Protein AF-X0RJB1-F1 (afdb_monomer)

Organism: NCBI:txid412755

Radius of gyration: 13.66 Å; Cα contacts (8 Å, |Δi|>4): 62; chains: 1; bounding box: 35×19×35 Å

Sequence (61 aa):
MKILKIDNSQGYYLLDQGEYAPVDKITKDDLLRLVGLTLGSEVDFDEFTDEKLKNQAHQII

Secondary structure (DSSP, 8-state):
-EEEEEETTEEEEE-TTS-EEEGGG--HHHHHHHHHHHHHS--EE----HHHH--S-----

Foldseek 3Di:
DEQWDQDPLFIWGADPVRDIDTPVPDDPVNVVVSVVPVVVDDYDYDDDDPVSNDPPPPPDD

pLDDT: mean 76.71, std 15.43, range [41.56, 92.06]

Mean predicted aligned error: 9.26 Å

Structure (mmCIF, N/CA/C/O backbone):
data_AF-X0RJB1-F1
#
_entry.id   AF-X0RJB1-F1
#
loop_
_atom_site.group_PDB
_atom_site.id
_atom_site.type_symbol
_atom_site.label_atom_id
_atom_site.label_alt_id
_atom_site.label_comp_id
_atom_site.label_asym_id
_atom_site.label_entity_id
_atom_site.label_seq_id
_atom_site.pdbx_PDB_ins_code
_atom_site.Cartn_x
_atom_site.Cartn_y
_atom_site.Cartn_z
_atom_site.occupancy
_atom_site.B_iso_or_equiv
_atom_site.auth_seq_id
_atom_site.auth_comp_id
_atom_site.auth_asym_id
_atom_site.auth_atom_id
_atom_site.pdbx_PDB_model_num
ATOM 1 N N . MET A 1 1 ? 1.282 6.013 10.626 1.00 77.75 1 MET A N 1
ATOM 2 C CA . MET A 1 1 ? 1.141 4.542 10.433 1.00 77.75 1 MET A CA 1
ATOM 3 C C . MET A 1 1 ? 1.552 4.193 9.010 1.00 77.75 1 MET A C 1
ATOM 5 O O . MET A 1 1 ? 1.074 4.865 8.106 1.00 77.75 1 MET A O 1
ATOM 9 N N . LYS A 1 2 ? 2.421 3.198 8.786 1.00 80.38 2 LYS A N 1
ATOM 10 C CA . LYS A 1 2 ? 2.913 2.894 7.432 1.00 80.38 2 LYS A CA 1
ATOM 11 C C . LYS A 1 2 ? 1.829 2.199 6.606 1.00 80.38 2 LYS A C 1
ATOM 13 O O . LYS A 1 2 ? 1.457 1.078 6.933 1.00 80.38 2 LYS A O 1
ATOM 18 N N . ILE A 1 3 ? 1.295 2.868 5.583 1.00 85.25 3 ILE A N 1
ATOM 19 C CA . ILE A 1 3 ? 0.192 2.318 4.765 1.00 85.25 3 ILE A CA 1
ATOM 20 C C . ILE A 1 3 ? 0.639 1.832 3.389 1.00 85.25 3 ILE A C 1
ATOM 22 O O . ILE A 1 3 ? -0.034 0.997 2.789 1.00 85.25 3 ILE A O 1
ATOM 26 N N . LEU A 1 4 ? 1.791 2.311 2.921 1.00 86.88 4 LEU A N 1
ATOM 27 C CA . LEU A 1 4 ? 2.481 1.821 1.736 1.00 86.88 4 LEU A CA 1
ATOM 28 C C . LEU A 1 4 ? 3.920 1.486 2.118 1.00 86.88 4 LEU A C 1
ATOM 30 O O . LEU A 1 4 ? 4.589 2.273 2.794 1.00 86.88 4 LEU A O 1
ATOM 34 N N . LYS A 1 5 ? 4.391 0.320 1.683 1.00 86.00 5 LYS A N 1
ATOM 35 C CA . LYS A 1 5 ? 5.777 -0.112 1.869 1.00 86.00 5 LYS A CA 1
ATOM 36 C C . LYS A 1 5 ? 6.339 -0.688 0.580 1.00 86.00 5 LYS A C 1
ATOM 38 O O . LYS A 1 5 ? 5.598 -1.270 -0.208 1.00 86.00 5 LYS A O 1
ATOM 43 N N . ILE 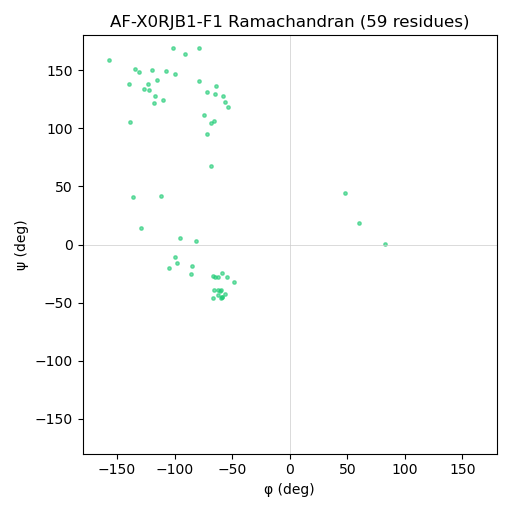A 1 6 ? 7.645 -0.570 0.390 1.00 83.25 6 ILE A N 1
ATOM 44 C CA . ILE A 1 6 ? 8.354 -1.249 -0.699 1.00 83.25 6 ILE A CA 1
ATOM 45 C C . ILE A 1 6 ? 9.225 -2.332 -0.074 1.00 83.25 6 ILE A C 1
ATOM 47 O O . ILE A 1 6 ? 10.035 -2.038 0.802 1.00 83.25 6 ILE A O 1
ATOM 51 N N . ASP A 1 7 ? 9.050 -3.574 -0.518 1.00 82.25 7 ASP A N 1
ATOM 52 C CA . ASP A 1 7 ? 9.830 -4.718 -0.052 1.00 82.25 7 ASP A CA 1
ATOM 53 C C . ASP A 1 7 ? 10.171 -5.637 -1.230 1.00 82.25 7 ASP A C 1
ATOM 55 O O . ASP A 1 7 ? 9.343 -5.854 -2.112 1.00 82.25 7 ASP A O 1
ATOM 59 N N . ASN A 1 8 ? 11.405 -6.144 -1.280 1.00 77.81 8 ASN A N 1
ATOM 60 C CA . ASN A 1 8 ? 11.890 -7.027 -2.351 1.00 77.81 8 ASN A CA 1
ATOM 61 C C . ASN A 1 8 ? 11.574 -6.532 -3.789 1.00 77.81 8 ASN A C 1
ATOM 63 O O . ASN A 1 8 ? 11.100 -7.292 -4.633 1.00 77.81 8 ASN A O 1
ATOM 67 N N . SER A 1 9 ? 11.778 -5.232 -4.049 1.00 77.12 9 SER A N 1
ATOM 68 C CA . SER A 1 9 ? 11.460 -4.556 -5.325 1.00 77.12 9 SER A CA 1
ATOM 69 C C . SER A 1 9 ? 9.983 -4.588 -5.746 1.00 77.12 9 SER A C 1
ATOM 71 O O . SER A 1 9 ? 9.661 -4.310 -6.900 1.00 77.12 9 SER A O 1
ATOM 73 N N . GLN A 1 10 ? 9.071 -4.864 -4.814 1.00 81.94 10 GLN A N 1
ATOM 74 C CA . GLN A 1 10 ? 7.631 -4.826 -5.030 1.00 81.94 10 GLN A CA 1
ATOM 75 C C . GLN A 1 10 ? 6.964 -3.870 -4.033 1.00 81.94 10 GLN A C 1
ATOM 77 O O . GLN A 1 10 ? 7.309 -3.814 -2.853 1.00 81.94 10 GLN A O 1
ATOM 82 N N . GLY A 1 11 ? 6.004 -3.083 -4.517 1.00 85.44 11 GLY A N 1
ATOM 83 C CA . GLY A 1 11 ? 5.176 -2.235 -3.663 1.00 85.44 11 GLY A CA 1
ATOM 84 C C . GLY A 1 11 ? 4.081 -3.050 -2.978 1.00 85.44 11 GLY A C 1
ATOM 85 O O . GLY A 1 11 ? 3.466 -3.913 -3.604 1.00 85.44 11 GLY A O 1
ATOM 86 N N . TYR A 1 12 ? 3.804 -2.742 -1.717 1.00 90.12 12 TYR A N 1
ATOM 87 C CA . TYR A 1 12 ? 2.729 -3.327 -0.926 1.00 90.12 12 TYR A CA 1
ATOM 88 C C . TYR A 1 12 ? 1.902 -2.239 -0.244 1.00 90.12 12 TYR A C 1
ATOM 90 O O . TYR A 1 12 ? 2.431 -1.203 0.161 1.00 90.12 12 TYR A O 1
ATOM 98 N N . TYR A 1 13 ? 0.613 -2.508 -0.061 1.00 90.75 13 TYR A N 1
ATOM 99 C CA . TYR A 1 13 ? -0.326 -1.648 0.647 1.00 90.75 13 TYR A CA 1
ATOM 100 C C . TYR A 1 13 ? -0.933 -2.365 1.851 1.00 90.75 13 TYR A C 1
ATOM 102 O O . TYR A 1 13 ? -1.066 -3.589 1.855 1.00 90.75 13 TYR A O 1
ATOM 110 N N . LEU A 1 14 ? -1.277 -1.597 2.883 1.00 89.31 14 LEU A N 1
ATOM 111 C CA . LEU A 1 14 ? -1.900 -2.105 4.099 1.00 89.31 14 LEU A CA 1
ATOM 112 C C . L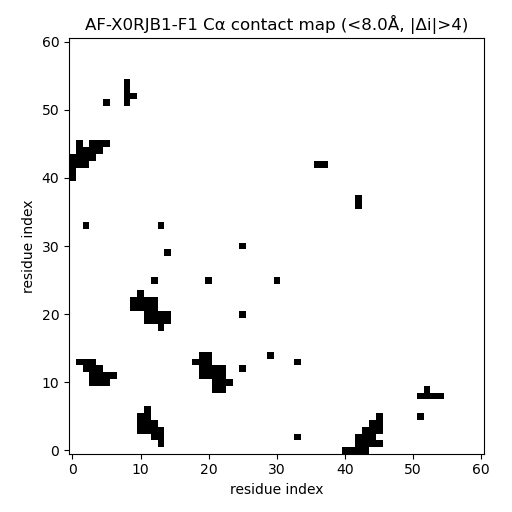EU A 1 14 ? -3.356 -2.508 3.823 1.00 89.31 14 LEU A C 1
ATOM 114 O O . LEU A 1 14 ? -4.133 -1.734 3.263 1.00 89.31 14 LEU A O 1
ATOM 118 N N . LEU A 1 15 ? -3.739 -3.707 4.248 1.00 89.19 15 LEU A N 1
ATOM 119 C CA . LEU A 1 15 ? -5.094 -4.253 4.252 1.00 89.19 15 LEU A CA 1
ATOM 120 C C . LEU A 1 15 ? -5.811 -3.944 5.571 1.00 89.19 15 LEU A C 1
ATOM 122 O O . LEU A 1 15 ? -5.192 -3.579 6.567 1.00 89.19 15 LEU A O 1
ATOM 126 N N . ASP A 1 16 ? -7.135 -4.089 5.572 1.00 82.56 16 ASP A N 1
ATOM 127 C CA . ASP A 1 16 ? -7.986 -3.705 6.708 1.00 82.56 16 ASP A CA 1
ATOM 128 C C . ASP A 1 16 ? -7.686 -4.557 7.947 1.00 82.56 16 ASP A C 1
ATOM 130 O O . ASP A 1 16 ? -7.784 -4.114 9.084 1.00 82.56 16 ASP A O 1
ATOM 134 N N . GLN A 1 17 ? -7.218 -5.780 7.702 1.00 81.44 17 GLN A N 1
ATOM 135 C CA . GLN A 1 17 ? -6.819 -6.747 8.719 1.00 81.44 17 GLN A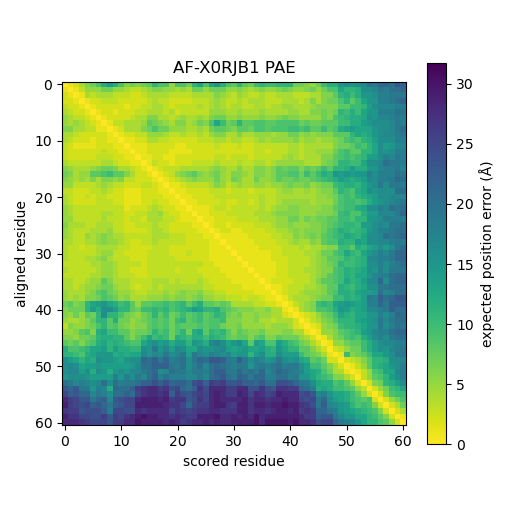 CA 1
ATOM 136 C C . GLN A 1 17 ? -5.396 -6.510 9.262 1.00 81.44 17 GLN A C 1
ATOM 138 O O . GLN A 1 17 ? -4.918 -7.291 10.077 1.00 81.44 17 GLN A O 1
ATOM 143 N N . GLY A 1 18 ? -4.703 -5.453 8.816 1.00 83.44 18 GLY A N 1
ATOM 144 C CA . GLY A 1 18 ? -3.320 -5.150 9.203 1.00 83.44 18 GLY A CA 1
ATOM 145 C C . GLY A 1 18 ? -2.253 -5.921 8.416 1.00 83.44 18 GLY A C 1
ATOM 146 O O . GLY A 1 18 ? -1.058 -5.738 8.648 1.00 83.44 18 GLY A O 1
ATOM 147 N N . GLU A 1 19 ? -2.668 -6.766 7.472 1.00 89.12 19 GLU A N 1
ATOM 148 C CA . GLU A 1 19 ? -1.774 -7.454 6.538 1.00 89.12 19 GLU A CA 1
ATOM 149 C C . GLU A 1 19 ? -1.333 -6.538 5.392 1.00 89.12 19 GLU A C 1
ATOM 151 O O . GLU A 1 19 ? -1.875 -5.455 5.202 1.00 89.12 19 GLU A O 1
ATOM 156 N N . TYR A 1 20 ? -0.349 -6.968 4.603 1.00 89.81 20 TYR A N 1
ATOM 157 C CA . TYR A 1 20 ? 0.098 -6.230 3.424 1.00 89.81 20 TYR A CA 1
ATOM 158 C C . TYR A 1 20 ? -0.143 -7.044 2.160 1.00 89.81 20 TYR A C 1
ATOM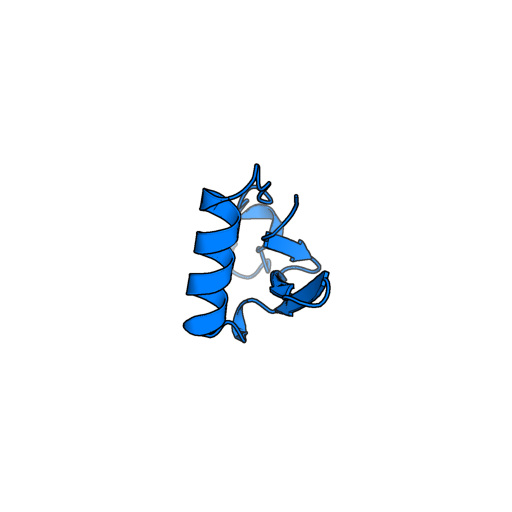 160 O O . TYR A 1 20 ? 0.319 -8.179 2.058 1.00 89.81 20 TYR A O 1
ATOM 168 N N . ALA A 1 21 ? -0.802 -6.436 1.179 1.00 90.44 21 ALA A N 1
ATOM 169 C CA . ALA A 1 21 ? -0.997 -7.012 -0.144 1.00 90.44 21 ALA A CA 1
ATOM 170 C C . ALA A 1 21 ? -0.126 -6.299 -1.183 1.00 90.44 21 ALA A C 1
ATOM 172 O O . ALA A 1 21 ? 0.154 -5.109 -1.035 1.00 90.44 21 ALA A O 1
ATOM 173 N N . PRO A 1 22 ? 0.325 -6.999 -2.235 1.00 90.69 22 PRO A N 1
ATOM 174 C CA . PRO A 1 22 ? 1.072 -6.373 -3.317 1.00 90.69 22 PRO A CA 1
ATOM 175 C C . PRO A 1 22 ? 0.201 -5.350 -4.051 1.00 90.69 22 PRO A C 1
ATOM 177 O O . PRO A 1 22 ? -0.944 -5.644 -4.386 1.00 90.69 22 PRO A O 1
ATOM 180 N N . VAL A 1 23 ? 0.765 -4.178 -4.357 1.00 88.56 23 VAL A N 1
ATOM 181 C CA . VAL A 1 23 ? 0.093 -3.068 -5.065 1.00 88.56 23 VAL A CA 1
ATOM 182 C C . VAL A 1 23 ? -0.504 -3.496 -6.405 1.00 88.56 23 VAL A C 1
ATOM 184 O O . VAL A 1 23 ? -1.522 -2.956 -6.808 1.00 88.56 23 VAL A O 1
ATOM 187 N N . ASP A 1 24 ? 0.058 -4.510 -7.060 1.00 87.00 24 ASP A N 1
ATOM 188 C CA . ASP A 1 24 ? -0.488 -5.086 -8.298 1.00 87.00 24 ASP A CA 1
ATOM 189 C C . ASP A 1 24 ? -1.925 -5.632 -8.146 1.00 87.00 24 ASP A C 1
ATOM 191 O O . ASP A 1 24 ? -2.692 -5.678 -9.102 1.00 87.00 24 ASP A O 1
ATOM 195 N N . LYS A 1 25 ? -2.331 -6.008 -6.925 1.00 89.88 25 LYS A N 1
ATOM 196 C CA . LYS A 1 25 ? -3.686 -6.496 -6.620 1.00 89.88 25 LYS A CA 1
ATOM 197 C C . LYS A 1 25 ? -4.627 -5.411 -6.100 1.00 89.88 25 LYS A C 1
ATOM 199 O O . LYS A 1 25 ? -5.738 -5.737 -5.686 1.00 89.88 25 LYS A O 1
ATOM 204 N N . ILE A 1 26 ? -4.194 -4.150 -6.084 1.00 90.81 26 ILE A N 1
ATOM 205 C CA . ILE A 1 26 ? -4.973 -3.069 -5.490 1.00 90.81 26 ILE A CA 1
ATOM 206 C C . ILE A 1 26 ? -6.275 -2.843 -6.259 1.00 90.81 26 ILE A C 1
ATOM 208 O O . ILE A 1 26 ? -6.295 -2.700 -7.483 1.00 90.81 26 ILE A O 1
ATOM 212 N N . THR A 1 27 ? -7.383 -2.799 -5.527 1.00 92.06 27 THR A N 1
ATOM 213 C CA . THR A 1 27 ? -8.702 -2.524 -6.100 1.00 92.06 27 THR A CA 1
ATOM 214 C C . THR A 1 27 ? -9.126 -1.077 -5.853 1.00 92.06 27 THR A C 1
ATOM 216 O O . THR A 1 27 ? -8.520 -0.337 -5.074 1.00 92.06 27 THR A O 1
ATOM 219 N N . LYS A 1 28 ? -10.204 -0.642 -6.517 1.00 91.06 28 LYS A N 1
ATOM 220 C CA . LYS A 1 28 ? -10.779 0.692 -6.295 1.00 91.06 28 LYS A CA 1
ATOM 221 C C . LYS A 1 28 ? -11.222 0.888 -4.839 1.00 91.06 28 LYS A C 1
ATOM 223 O O . LYS A 1 28 ? -11.032 1.973 -4.292 1.00 91.06 28 LYS A O 1
ATOM 228 N N . ASP A 1 29 ? -11.798 -0.142 -4.228 1.00 91.31 29 ASP A N 1
ATOM 229 C CA . ASP A 1 29 ? -12.233 -0.105 -2.832 1.00 91.31 29 ASP A CA 1
ATOM 230 C C . ASP A 1 29 ? -11.041 0.031 -1.876 1.00 91.31 29 ASP A C 1
ATOM 232 O O . ASP A 1 29 ? -11.089 0.828 -0.938 1.00 91.31 29 ASP A O 1
ATOM 236 N N . ASP A 1 30 ? -9.928 -0.648 -2.169 1.00 90.31 30 ASP A N 1
ATOM 237 C CA . ASP A 1 30 ? -8.684 -0.498 -1.406 1.00 90.31 30 ASP A CA 1
ATOM 238 C C . ASP A 1 30 ? -8.130 0.928 -1.490 1.00 90.31 30 ASP A C 1
ATOM 240 O O . ASP A 1 30 ? -7.748 1.503 -0.471 1.00 90.31 30 ASP A O 1
ATOM 244 N N . LEU A 1 31 ? -8.133 1.534 -2.684 1.00 88.75 31 LEU A N 1
ATOM 245 C CA . LEU A 1 31 ? -7.711 2.926 -2.873 1.00 88.75 31 LEU A CA 1
ATOM 246 C C . LEU A 1 31 ? -8.570 3.894 -2.054 1.00 88.75 31 LEU A C 1
ATOM 248 O O . LEU A 1 31 ? -8.029 4.758 -1.366 1.00 88.75 31 LEU A O 1
ATOM 252 N N . LEU A 1 32 ? -9.897 3.736 -2.089 1.00 90.19 32 LEU A N 1
ATOM 253 C CA . LEU A 1 32 ? -10.812 4.556 -1.290 1.00 90.19 32 LEU A CA 1
ATOM 254 C C . LEU A 1 32 ? -10.538 4.404 0.210 1.00 90.19 32 LEU A C 1
ATOM 256 O O . LEU A 1 32 ? -10.543 5.402 0.933 1.00 90.19 32 LEU A O 1
ATOM 260 N N . ARG A 1 33 ? -10.241 3.185 0.675 1.00 88.31 33 ARG A N 1
ATOM 261 C CA . ARG A 1 33 ? -9.906 2.936 2.081 1.00 88.31 33 ARG A CA 1
ATOM 262 C C . ARG A 1 33 ? -8.587 3.591 2.478 1.00 88.31 33 ARG A C 1
ATOM 264 O O . ARG A 1 33 ? -8.531 4.255 3.509 1.00 88.31 33 ARG A O 1
ATOM 271 N N . LEU A 1 34 ? -7.544 3.447 1.658 1.00 87.12 34 LEU A N 1
ATOM 272 C CA . LEU A 1 34 ? -6.241 4.076 1.893 1.00 87.12 34 LEU A CA 1
ATOM 273 C C . LEU A 1 34 ? -6.369 5.599 1.964 1.00 87.12 34 LEU A C 1
ATOM 275 O O . LEU A 1 34 ? -5.856 6.201 2.902 1.00 87.12 34 LEU A O 1
ATOM 279 N N . VAL A 1 35 ? -7.120 6.212 1.042 1.00 87.81 35 VAL A N 1
ATOM 280 C CA . VAL A 1 35 ? -7.436 7.649 1.084 1.00 87.81 35 VAL A CA 1
ATOM 281 C C . VAL A 1 35 ? -8.166 8.005 2.379 1.00 87.81 35 VAL A C 1
ATOM 283 O O . VAL A 1 35 ? -7.779 8.959 3.049 1.00 87.81 35 VAL A O 1
ATOM 286 N N . GLY A 1 36 ? -9.158 7.213 2.790 1.00 88.06 36 GLY A N 1
ATOM 287 C CA . GLY A 1 36 ? -9.846 7.401 4.069 1.00 88.06 36 GLY A CA 1
ATOM 288 C C . GLY A 1 36 ? -8.896 7.388 5.273 1.00 88.06 36 GLY A C 1
ATOM 289 O O . GLY A 1 36 ? -8.993 8.258 6.137 1.00 88.06 36 GLY A O 1
ATOM 290 N N . LEU A 1 37 ? -7.924 6.470 5.296 1.00 86.06 37 LEU A N 1
ATOM 291 C CA . LEU A 1 37 ? -6.896 6.407 6.343 1.00 86.06 37 LEU A CA 1
ATOM 292 C C . LEU A 1 37 ? -6.030 7.673 6.373 1.00 86.06 37 LEU A C 1
ATOM 294 O O . LEU A 1 37 ? -5.727 8.169 7.455 1.00 86.06 37 LEU A O 1
ATOM 298 N N . THR A 1 38 ? -5.689 8.227 5.205 1.00 84.06 38 THR A N 1
ATOM 299 C CA . THR A 1 38 ? -4.900 9.470 5.109 1.00 84.06 38 THR A CA 1
ATOM 300 C C . THR A 1 38 ? -5.636 10.705 5.625 1.00 84.06 38 THR A C 1
ATOM 302 O O . THR A 1 38 ? -5.008 11.657 6.077 1.00 84.06 38 THR A O 1
ATOM 305 N N . LEU A 1 39 ? -6.969 10.690 5.559 1.00 84.81 39 LEU A N 1
ATOM 306 C CA . LEU A 1 39 ? -7.822 11.786 6.017 1.00 84.81 39 LEU A CA 1
ATOM 307 C C . LEU A 1 39 ? -8.133 11.685 7.517 1.00 84.81 39 LEU A C 1
ATOM 309 O O . LEU A 1 39 ? -8.447 12.692 8.145 1.00 84.81 39 LEU A O 1
ATOM 313 N N . GLY A 1 40 ? -8.083 10.473 8.080 1.00 79.44 40 GLY A N 1
ATOM 314 C CA . GLY A 1 40 ? -8.438 10.199 9.472 1.00 79.44 40 GLY A CA 1
ATOM 315 C C . GLY A 1 40 ? -7.259 10.114 10.442 1.00 79.44 40 GLY A C 1
ATOM 316 O O . GLY A 1 40 ? -7.474 10.139 11.653 1.00 79.44 40 GLY A O 1
ATOM 317 N N . SER A 1 41 ? -6.022 9.959 9.966 1.00 78.44 41 SER A N 1
ATOM 318 C CA . SER A 1 41 ? -4.846 9.759 10.825 1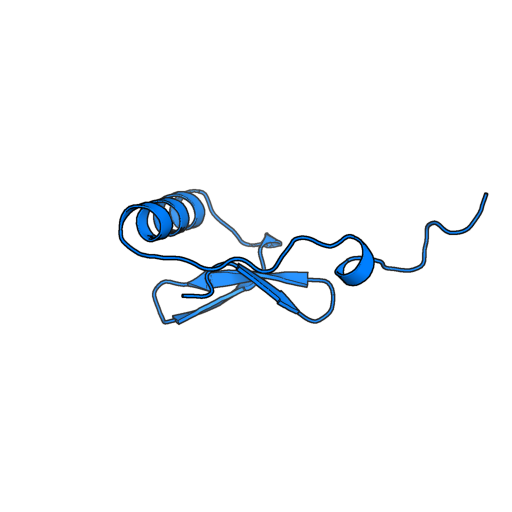.00 78.44 41 SER A CA 1
ATOM 319 C C . SER A 1 41 ? -3.547 10.159 10.130 1.00 78.44 41 SER A C 1
ATOM 321 O O . SER A 1 41 ? -3.461 10.162 8.905 1.00 78.44 41 SER A O 1
ATOM 323 N N . GLU A 1 42 ? -2.502 10.435 10.918 1.00 75.88 42 GLU A N 1
ATOM 324 C CA . GLU A 1 42 ? -1.146 10.581 10.384 1.00 75.88 42 GLU A CA 1
ATOM 325 C C . GLU A 1 42 ? -0.654 9.238 9.831 1.00 75.88 42 GLU A C 1
ATOM 327 O O . GLU A 1 42 ? -0.335 8.277 10.548 1.00 75.88 42 GLU A O 1
ATOM 332 N N . VAL A 1 43 ? -0.620 9.168 8.507 1.00 79.81 43 VAL A N 1
ATOM 333 C CA . VAL A 1 43 ? -0.095 8.042 7.746 1.00 79.81 43 VAL A CA 1
ATOM 334 C C . VAL A 1 43 ? 1.315 8.357 7.275 1.00 79.81 43 VAL A C 1
ATOM 336 O O . VAL A 1 43 ? 1.656 9.500 6.996 1.00 79.81 43 VAL A O 1
ATOM 339 N N . ASP A 1 44 ? 2.129 7.316 7.213 1.00 75.19 44 ASP A N 1
ATOM 340 C CA . ASP A 1 44 ? 3.513 7.392 6.776 1.00 75.19 44 ASP A CA 1
ATOM 341 C C . ASP A 1 44 ? 3.653 6.578 5.489 1.00 75.19 44 ASP A C 1
ATOM 343 O O . ASP A 1 44 ? 3.030 5.515 5.335 1.00 75.19 44 ASP A O 1
ATOM 347 N N . PHE A 1 45 ? 4.452 7.085 4.562 1.00 73.69 45 PHE A N 1
ATOM 348 C CA . PHE A 1 45 ? 4.671 6.480 3.258 1.00 73.69 45 PHE A CA 1
ATOM 349 C C . PHE A 1 45 ? 6.155 6.211 3.104 1.00 73.69 45 PHE A C 1
ATOM 351 O O . PHE A 1 45 ? 6.970 7.093 3.362 1.00 73.69 45 PHE A O 1
ATOM 358 N N . ASP A 1 46 ? 6.516 5.010 2.647 1.00 67.25 46 ASP A N 1
ATOM 359 C CA . ASP A 1 46 ? 7.874 4.840 2.144 1.00 67.25 46 ASP A CA 1
ATOM 360 C C . ASP A 1 46 ? 8.110 5.823 1.001 1.00 67.25 46 ASP A C 1
ATOM 362 O O . ASP A 1 46 ? 7.337 5.876 0.041 1.00 67.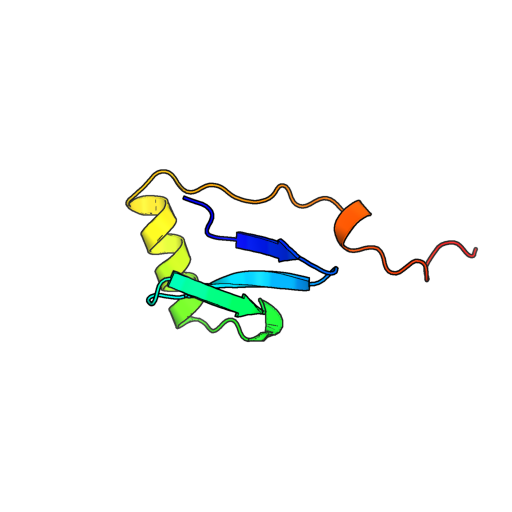25 46 ASP A O 1
ATOM 366 N N . GLU A 1 47 ? 9.197 6.580 1.117 1.00 60.88 47 GLU A N 1
ATOM 367 C CA . GLU A 1 47 ? 9.655 7.463 0.061 1.00 60.88 47 GLU A CA 1
ATOM 368 C C . GLU A 1 47 ? 9.850 6.629 -1.211 1.00 60.88 47 GLU A C 1
ATOM 370 O O . GLU A 1 47 ? 10.552 5.608 -1.221 1.00 60.88 47 GLU A O 1
ATOM 375 N N . PHE A 1 48 ? 9.157 7.026 -2.277 1.00 59.81 48 PHE A N 1
ATOM 376 C CA . PHE A 1 48 ? 9.313 6.401 -3.578 1.00 59.81 48 PHE A CA 1
ATOM 377 C C . PHE A 1 48 ? 10.708 6.754 -4.099 1.00 59.81 48 PHE A C 1
ATOM 379 O O . PHE A 1 48 ? 10.960 7.883 -4.514 1.00 59.81 48 PHE A O 1
ATOM 386 N N . THR A 1 49 ? 11.627 5.792 -4.057 1.00 52.38 49 THR A N 1
ATOM 387 C CA . THR A 1 49 ? 12.979 5.951 -4.598 1.00 52.38 49 THR A CA 1
ATOM 388 C C . THR A 1 49 ? 13.186 4.939 -5.715 1.00 52.38 49 THR A C 1
ATOM 390 O O . THR A 1 49 ? 13.111 3.730 -5.490 1.00 52.38 49 THR A O 1
ATOM 393 N N . ASP A 1 50 ? 13.495 5.437 -6.912 1.00 55.72 50 ASP A N 1
ATOM 394 C CA . ASP A 1 50 ? 13.826 4.655 -8.114 1.00 55.72 50 ASP A CA 1
ATOM 395 C C . ASP A 1 50 ? 14.876 3.557 -7.833 1.00 55.72 50 ASP A C 1
ATOM 397 O O . ASP A 1 50 ? 14.839 2.464 -8.393 1.00 55.72 50 ASP A O 1
ATOM 401 N N . GLU A 1 51 ? 15.789 3.813 -6.894 1.00 57.25 51 GLU A N 1
ATOM 402 C CA . GLU A 1 51 ? 16.836 2.885 -6.454 1.00 57.25 51 GLU A CA 1
ATOM 403 C C . GLU A 1 51 ? 16.303 1.590 -5.815 1.00 57.25 51 GLU A C 1
ATOM 405 O O . GLU A 1 51 ? 16.955 0.556 -5.926 1.00 57.25 51 GLU A O 1
ATOM 410 N N . LYS A 1 52 ? 15.110 1.601 -5.199 1.00 52.84 52 LYS A N 1
ATOM 411 C CA . LYS A 1 52 ? 14.496 0.405 -4.581 1.00 52.84 52 LYS A CA 1
ATOM 412 C C . LYS A 1 52 ? 13.708 -0.461 -5.576 1.00 52.84 52 LYS A C 1
ATOM 414 O O . LYS A 1 52 ? 13.436 -1.628 -5.292 1.00 52.84 52 LYS A O 1
ATOM 419 N N . LEU A 1 53 ? 13.344 0.095 -6.733 1.00 55.75 53 LEU A N 1
ATOM 420 C CA . LEU A 1 53 ? 12.575 -0.575 -7.794 1.00 55.75 53 LEU A CA 1
ATOM 421 C C . LEU A 1 53 ? 13.454 -1.098 -8.942 1.00 55.75 53 LEU A C 1
ATOM 423 O O . LEU A 1 53 ? 12.981 -1.859 -9.788 1.00 55.75 53 LEU A O 1
ATOM 427 N N . LYS A 1 54 ? 14.735 -0.713 -8.987 1.00 48.22 54 LYS A N 1
ATOM 428 C CA . LYS A 1 54 ? 15.640 -1.039 -10.092 1.00 48.22 54 LYS A CA 1
ATOM 429 C C . LYS A 1 54 ? 16.057 -2.511 -10.115 1.00 48.22 54 LYS A C 1
ATOM 431 O O . LYS A 1 54 ? 17.088 -2.909 -9.580 1.00 48.22 54 LYS A O 1
ATOM 436 N N . ASN A 1 55 ? 15.316 -3.277 -10.912 1.00 47.06 55 ASN A N 1
ATOM 437 C CA . ASN A 1 55 ? 15.918 -4.261 -11.805 1.00 47.06 55 ASN A CA 1
ATOM 438 C C . ASN A 1 55 ? 16.985 -3.558 -12.665 1.00 47.06 55 ASN A C 1
ATOM 440 O O . ASN A 1 55 ? 16.682 -2.641 -13.432 1.00 47.06 55 ASN A O 1
ATOM 444 N N . GLN A 1 56 ? 18.239 -3.986 -12.537 1.00 50.44 56 GLN A N 1
ATOM 445 C CA . GLN A 1 56 ? 19.375 -3.562 -13.360 1.00 50.44 56 GLN A CA 1
ATOM 446 C C . GLN A 1 56 ? 19.241 -4.062 -14.814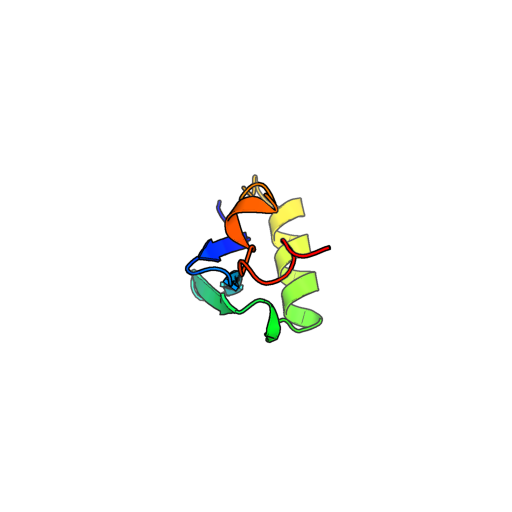 1.00 50.44 56 GLN A C 1
ATOM 448 O O . GLN A 1 56 ? 20.005 -4.911 -15.258 1.00 50.44 56 GLN A O 1
ATOM 453 N N . ALA A 1 57 ? 18.268 -3.559 -15.577 1.00 50.78 57 ALA A N 1
ATOM 454 C CA . ALA A 1 57 ? 18.093 -3.927 -16.988 1.00 50.78 57 ALA A CA 1
ATOM 455 C C . ALA A 1 57 ? 17.970 -2.721 -17.936 1.00 50.78 57 ALA A C 1
ATOM 457 O O . ALA A 1 57 ? 17.557 -2.886 -19.078 1.00 50.78 57 ALA A O 1
ATOM 458 N N . HIS A 1 58 ? 18.320 -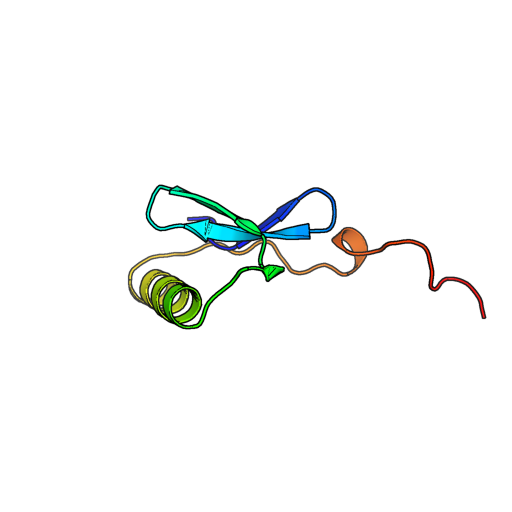1.511 -17.485 1.00 46.62 58 HIS A N 1
ATOM 459 C CA . HIS A 1 58 ? 18.373 -0.303 -18.327 1.00 46.62 58 HIS A CA 1
ATOM 460 C C . HIS A 1 58 ? 19.643 0.533 -18.070 1.00 46.62 58 HIS A C 1
ATOM 462 O O . HIS A 1 58 ? 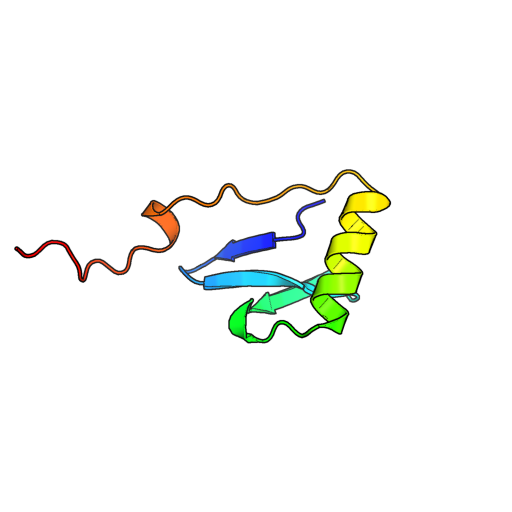19.609 1.757 -18.026 1.00 46.62 58 HIS A O 1
ATOM 468 N N . GLN A 1 59 ? 20.788 -0.138 -17.900 1.00 41.56 59 GLN A N 1
ATOM 469 C CA . GLN A 1 59 ? 22.118 0.489 -17.975 1.00 41.56 59 GLN A CA 1
ATOM 470 C C . GLN A 1 59 ? 22.906 0.008 -19.204 1.00 41.56 59 GLN A C 1
ATOM 472 O O . GLN A 1 59 ? 24.098 -0.268 -19.136 1.00 41.56 59 GLN A O 1
ATOM 477 N N . ILE A 1 60 ? 22.231 -0.100 -20.348 1.00 46.88 60 ILE A N 1
ATOM 478 C CA . ILE A 1 60 ? 22.901 -0.154 -21.648 1.00 46.88 60 ILE A CA 1
ATOM 479 C C . ILE A 1 60 ? 22.080 0.712 -22.603 1.00 46.88 60 ILE A C 1
ATOM 481 O O . ILE A 1 60 ? 20.967 0.327 -22.954 1.00 46.88 60 ILE A O 1
ATOM 485 N N . ILE A 1 61 ? 22.591 1.905 -22.917 1.00 46.50 61 ILE A N 1
ATOM 486 C CA . ILE A 1 61 ? 22.974 2.427 -24.247 1.00 46.50 61 ILE A CA 1
ATOM 487 C C . ILE A 1 61 ? 23.649 3.782 -24.007 1.00 46.50 61 ILE A C 1
ATOM 489 O O . ILE A 1 61 ? 23.056 4.616 -23.286 1.00 46.50 61 ILE A O 1
#

Solvent-accessible surface area (backbone atoms only — not comparable to full-atom values): 3897 Å² total; per-residue (Å²): 77,77,46,39,44,74,54,96,62,38,52,28,33,58,42,96,87,73,46,74,42,54,50,91,72,64,46,73,69,54,51,55,50,54,53,49,47,58,76,74,43,78,60,39,66,59,80,90,50,73,82,62,56,60,72,93,79,80,88,79,133

Nearest PDB structures (foldseek):
  5cor-assembly1_I  TM=5.405E-01  e=1.562E+00  Homo sapiens
  3hr8-assembly1_A  TM=4.774E-01  e=1.036E+00  Thermotoga maritima
  2fp3-assembly1_A  TM=5.986E-01  e=6.143E+00  Drosophila melanogaster
  2muy-assembly1_A  TM=3.027E-01  e=2.200E+00  Escherichia coli
  1w4t-assembly1_A  TM=3.522E-01  e=4.671E+00  Pseudomonas aeruginosa